Protein AF-A0A849T872-F1 (afdb_monomer)

Secondary structure (DSSP, 8-state):
---------------SS-HHHHHHHHH-HHHHHHHSSPTT---S-------

Structure (mmCIF, N/CA/C/O backbone):
data_AF-A0A849T872-F1
#
_entry.id   AF-A0A849T872-F1
#
loop_
_atom_site.group_PDB
_atom_site.id
_atom_site.type_symbol
_atom_site.label_atom_id
_atom_site.label_alt_id
_atom_site.label_comp_id
_atom_site.label_asym_id
_atom_site.label_entity_id
_atom_site.label_seq_id
_atom_site.pdbx_PDB_ins_code
_atom_site.Cartn_x
_atom_site.Cartn_y
_atom_site.Cartn_z
_atom_site.occupancy
_atom_site.B_iso_or_equiv
_atom_site.auth_seq_id
_atom_site.auth_comp_id
_atom_site.auth_asym_id
_atom_site.auth_atom_id
_atom_site.pdbx_PDB_model_num
ATOM 1 N N . MET A 1 1 ? 27.029 24.929 -16.954 1.00 41.88 1 MET A N 1
ATOM 2 C CA . MET A 1 1 ? 26.716 23.528 -16.607 1.00 41.88 1 MET A CA 1
ATOM 3 C C . MET A 1 1 ? 25.274 23.487 -16.113 1.00 41.88 1 MET A C 1
ATOM 5 O O . MET A 1 1 ? 25.017 23.837 -14.970 1.00 41.88 1 MET A O 1
ATOM 9 N N . SER A 1 2 ? 24.312 23.206 -16.987 1.00 56.94 2 SER A N 1
ATOM 10 C CA . SER A 1 2 ? 22.895 23.113 -16.615 1.00 56.94 2 SER A CA 1
ATOM 11 C C . SER A 1 2 ? 22.645 21.715 -16.050 1.00 56.94 2 SER A C 1
ATOM 13 O O . SER A 1 2 ? 22.779 20.732 -16.772 1.00 56.94 2 SER A O 1
ATOM 15 N N . ILE A 1 3 ? 22.321 21.611 -14.760 1.00 66.19 3 ILE A N 1
ATOM 16 C CA . ILE A 1 3 ? 21.812 20.363 -14.178 1.00 66.19 3 ILE A CA 1
ATOM 17 C C . ILE A 1 3 ? 20.464 20.091 -14.853 1.00 66.19 3 ILE A C 1
ATOM 19 O O . ILE A 1 3 ? 19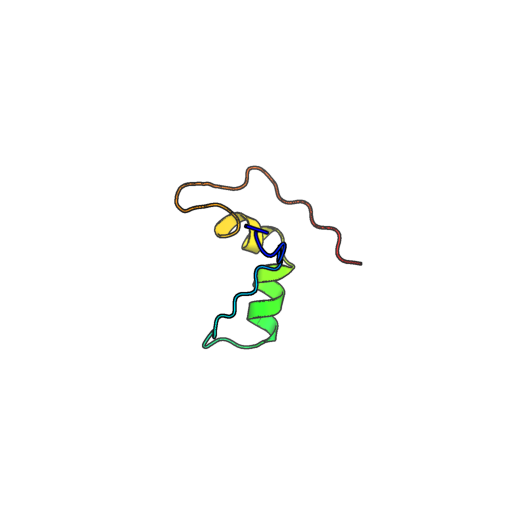.563 20.930 -14.785 1.00 66.19 3 ILE A O 1
ATOM 23 N N . ALA A 1 4 ? 20.324 18.952 -15.527 1.00 64.88 4 ALA A N 1
ATOM 24 C CA . ALA A 1 4 ? 19.037 18.528 -16.058 1.00 64.88 4 ALA A CA 1
ATOM 25 C C . ALA A 1 4 ? 18.049 18.367 -14.888 1.00 64.88 4 ALA A C 1
ATOM 27 O O . ALA A 1 4 ? 18.224 17.502 -14.032 1.00 64.88 4 ALA A O 1
ATOM 28 N N . LYS A 1 5 ? 17.024 19.22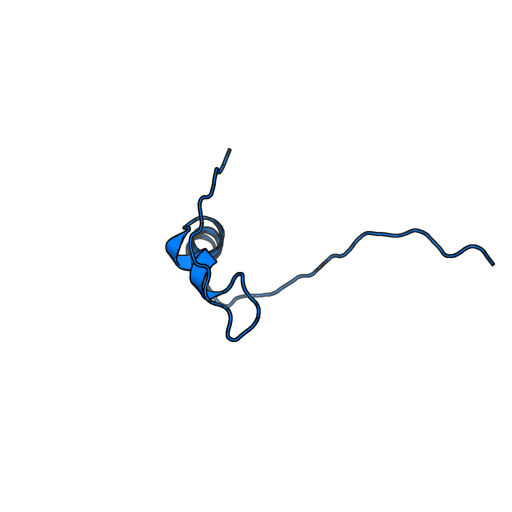5 -14.822 1.00 69.62 5 LYS A N 1
ATOM 29 C CA . LYS A 1 5 ? 15.909 19.084 -13.877 1.00 69.62 5 LYS A CA 1
ATOM 30 C C . LYS A 1 5 ? 14.967 18.000 -14.396 1.00 69.62 5 LYS A C 1
ATOM 32 O O . LYS A 1 5 ? 13.975 18.314 -15.043 1.00 69.62 5 LYS A O 1
ATOM 37 N N . ASN A 1 6 ? 15.278 16.740 -14.112 1.00 75.88 6 ASN A N 1
ATOM 38 C CA . ASN A 1 6 ? 14.279 15.679 -14.156 1.00 75.88 6 ASN A CA 1
ATOM 39 C C . ASN A 1 6 ? 14.032 15.204 -12.720 1.00 7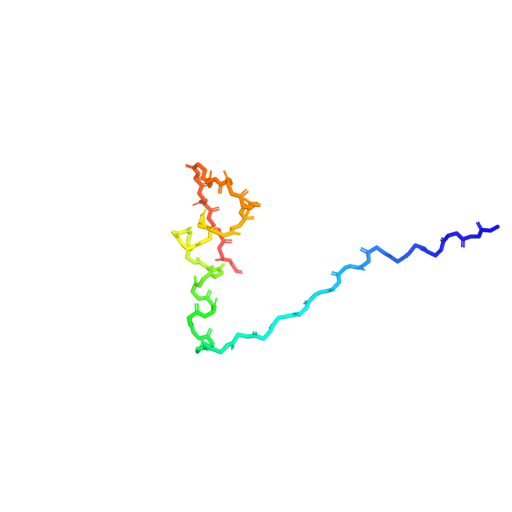5.88 6 ASN A C 1
ATOM 41 O O . ASN A 1 6 ? 14.894 14.566 -12.125 1.00 75.88 6 ASN A O 1
ATOM 45 N N . THR A 1 7 ? 12.895 15.594 -12.139 1.00 87.50 7 THR A N 1
ATOM 46 C CA . THR A 1 7 ? 12.502 15.280 -10.749 1.00 87.50 7 THR A CA 1
ATOM 47 C C . THR A 1 7 ? 11.582 14.062 -10.665 1.00 87.50 7 THR A C 1
ATOM 49 O O . THR A 1 7 ? 10.865 13.894 -9.682 1.00 87.50 7 THR A O 1
ATOM 52 N N . GLU A 1 8 ? 11.552 13.240 -11.710 1.00 90.25 8 GLU A N 1
ATOM 53 C CA . GLU A 1 8 ? 10.736 12.034 -11.755 1.00 90.25 8 GLU A CA 1
ATOM 54 C C . GLU A 1 8 ? 11.492 10.856 -11.132 1.00 90.25 8 GLU A C 1
ATOM 56 O O . GLU A 1 8 ? 12.625 10.555 -11.511 1.00 90.25 8 GLU A O 1
ATOM 61 N N . LEU A 1 9 ? 10.844 10.180 -10.182 1.00 88.81 9 LEU A N 1
ATOM 62 C CA . LEU A 1 9 ? 11.308 8.924 -9.606 1.00 88.81 9 LEU A CA 1
ATOM 63 C C . LEU A 1 9 ? 10.282 7.838 -9.925 1.00 88.81 9 LEU 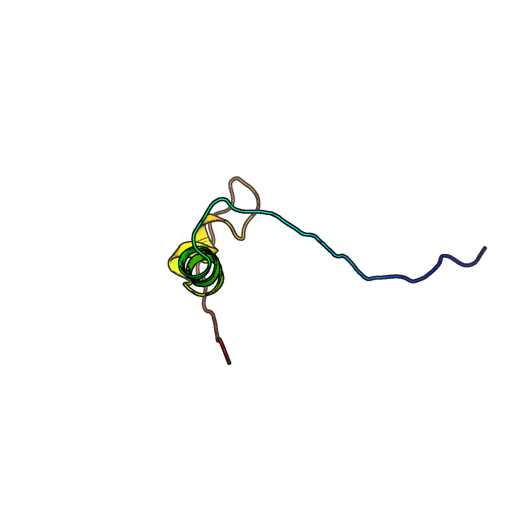A C 1
ATOM 65 O O . LEU A 1 9 ? 9.151 7.894 -9.446 1.00 88.81 9 LEU A O 1
ATOM 69 N N . SER A 1 10 ? 10.691 6.836 -10.697 1.00 93.25 10 SER A N 1
ATOM 70 C CA . SER A 1 10 ? 9.881 5.659 -11.000 1.00 93.25 10 SER A CA 1
ATOM 71 C C . SER A 1 10 ? 10.506 4.409 -10.384 1.00 93.25 10 SER A C 1
ATOM 73 O O . SER A 1 10 ? 11.726 4.245 -10.337 1.00 93.25 10 SER A O 1
ATOM 75 N N . PHE A 1 11 ? 9.663 3.513 -9.875 1.00 93.50 11 PHE A N 1
ATOM 76 C CA . PHE A 1 11 ? 10.094 2.207 -9.396 1.00 93.50 11 PHE A CA 1
ATOM 77 C C . PHE A 1 11 ? 9.062 1.147 -9.760 1.00 93.50 11 PHE A C 1
ATOM 79 O O . PHE A 1 11 ? 7.868 1.411 -9.884 1.00 93.50 11 PHE A O 1
ATOM 86 N N . SER A 1 12 ? 9.534 -0.081 -9.936 1.00 95.31 12 SER A N 1
ATOM 87 C CA . SER A 1 12 ? 8.678 -1.232 -10.190 1.00 95.31 12 SER A CA 1
ATOM 88 C C . SER A 1 12 ? 9.141 -2.414 -9.354 1.00 95.31 12 SER A C 1
ATOM 90 O O . SER A 1 12 ? 10.331 -2.573 -9.046 1.00 95.31 12 SER A O 1
ATOM 92 N N . ARG A 1 13 ? 8.171 -3.224 -8.939 1.00 93.44 13 ARG A N 1
ATOM 93 C CA . ARG A 1 13 ? 8.366 -4.459 -8.184 1.00 93.44 13 ARG A CA 1
ATOM 94 C C . ARG A 1 13 ? 7.395 -5.500 -8.719 1.00 93.44 13 ARG A C 1
ATOM 96 O O . ARG A 1 13 ? 6.258 -5.171 -9.043 1.00 93.44 13 ARG A O 1
ATOM 103 N N . VAL A 1 14 ? 7.868 -6.737 -8.816 1.00 96.62 14 VAL A N 1
ATOM 104 C CA . VAL A 1 14 ? 7.050 -7.891 -9.189 1.00 96.62 14 VAL A CA 1
ATOM 105 C C . VAL A 1 14 ? 6.772 -8.677 -7.920 1.00 96.62 14 VAL A C 1
ATOM 107 O O . VAL A 1 14 ? 7.695 -8.967 -7.161 1.00 96.62 14 VAL A O 1
ATOM 110 N N . PHE A 1 15 ? 5.503 -8.994 -7.696 1.00 96.00 15 PHE A N 1
ATOM 111 C CA . PHE A 1 15 ? 5.058 -9.804 -6.572 1.00 96.00 15 PHE A CA 1
ATOM 112 C C . PHE A 1 15 ? 4.470 -11.103 -7.106 1.00 96.00 15 PHE A C 1
ATOM 114 O O . PHE A 1 15 ? 3.615 -11.070 -7.991 1.00 96.00 15 PHE A O 1
ATOM 121 N N . ASP A 1 16 ? 4.898 -12.228 -6.540 1.00 97.88 16 ASP A N 1
ATOM 122 C CA . ASP A 1 16 ? 4.254 -13.524 -6.749 1.00 97.88 16 ASP A CA 1
ATOM 123 C C . ASP A 1 16 ? 3.004 -13.621 -5.860 1.00 97.88 16 ASP A C 1
ATOM 125 O O . ASP A 1 16 ? 2.969 -14.300 -4.836 1.00 97.88 16 ASP A O 1
ATOM 129 N N . ALA A 1 17 ? 2.008 -12.795 -6.180 1.00 96.81 17 ALA A N 1
ATOM 130 C CA . ALA A 1 17 ? 0.772 -12.677 -5.422 1.00 96.81 17 ALA A CA 1
ATOM 131 C C . ALA A 1 17 ? -0.396 -12.271 -6.336 1.00 96.81 17 ALA A C 1
ATOM 133 O O . ALA A 1 17 ? -0.204 -11.534 -7.308 1.00 96.81 17 ALA A O 1
ATOM 134 N N . PRO A 1 18 ? -1.640 -12.676 -6.018 1.00 97.94 18 PRO A N 1
ATOM 135 C CA . PRO A 1 18 ? -2.810 -12.241 -6.771 1.00 97.94 18 PRO A CA 1
ATOM 136 C C . PRO A 1 18 ? -2.982 -10.716 -6.753 1.00 97.94 18 PRO A C 1
ATOM 138 O O . PRO A 1 18 ? -2.858 -10.081 -5.704 1.00 97.94 18 PRO A O 1
ATOM 141 N N . ARG A 1 19 ? -3.392 -10.128 -7.888 1.00 96.50 19 ARG A N 1
ATOM 142 C CA . ARG A 1 19 ? -3.639 -8.675 -8.026 1.00 96.50 19 ARG A CA 1
ATOM 143 C C . ARG A 1 19 ? -4.532 -8.111 -6.920 1.00 96.50 19 ARG A C 1
ATOM 145 O O . ARG A 1 19 ? -4.273 -7.026 -6.415 1.00 96.50 19 ARG A O 1
ATOM 152 N N . ALA A 1 20 ? -5.587 -8.841 -6.555 1.00 97.31 20 ALA A N 1
ATOM 153 C CA . ALA A 1 20 ? -6.530 -8.414 -5.524 1.00 97.31 20 ALA A CA 1
ATOM 154 C C . ALA A 1 20 ? -5.871 -8.283 -4.141 1.00 97.31 20 ALA A C 1
ATOM 156 O O . ALA A 1 20 ? -6.205 -7.369 -3.392 1.00 97.31 20 ALA A O 1
ATOM 157 N N . LEU A 1 21 ? -4.913 -9.159 -3.822 1.00 95.94 21 LEU A N 1
ATOM 158 C CA . LEU A 1 21 ? -4.181 -9.107 -2.560 1.00 95.94 21 LEU A CA 1
ATOM 159 C C . LEU A 1 21 ? -3.201 -7.933 -2.540 1.00 95.94 21 LEU A C 1
ATOM 161 O O . LEU A 1 21 ? -3.153 -7.204 -1.554 1.00 95.94 21 LEU A O 1
ATOM 165 N N . VAL A 1 22 ? -2.481 -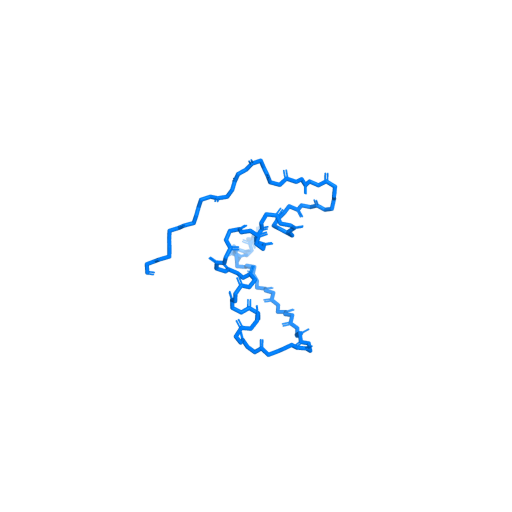7.712 -3.646 1.00 95.88 22 VAL A N 1
ATOM 166 C CA . VAL A 1 22 ? -1.603 -6.542 -3.790 1.00 95.88 22 VAL A CA 1
ATOM 167 C C . VAL A 1 22 ? -2.422 -5.264 -3.643 1.00 95.88 22 VAL A C 1
ATOM 169 O O . VAL A 1 22 ? -2.066 -4.414 -2.842 1.00 95.88 22 VAL A O 1
ATOM 172 N N . TRP A 1 23 ? -3.566 -5.153 -4.323 1.00 94.88 23 TRP A N 1
ATOM 173 C CA . TRP A 1 23 ? -4.457 -4.003 -4.168 1.00 94.88 23 TRP A CA 1
ATOM 174 C C . TRP A 1 23 ? -4.875 -3.791 -2.710 1.00 94.88 23 TRP A C 1
ATOM 176 O O . TRP A 1 23 ? -4.715 -2.693 -2.187 1.00 94.88 23 TRP A O 1
ATOM 186 N N . LYS A 1 24 ? -5.312 -4.855 -2.022 1.00 94.62 24 LYS A N 1
ATOM 187 C CA . LYS A 1 24 ? -5.696 -4.785 -0.607 1.00 94.62 24 LYS A CA 1
ATOM 188 C C . LYS A 1 24 ? -4.559 -4.263 0.274 1.00 94.62 24 LYS A C 1
ATOM 190 O O . LYS A 1 24 ? -4.810 -3.405 1.114 1.00 94.62 24 LYS A O 1
ATOM 195 N N . ALA A 1 25 ? -3.325 -4.713 0.047 1.00 93.81 25 ALA A N 1
ATOM 196 C CA . ALA A 1 25 ? -2.153 -4.249 0.790 1.00 93.81 25 ALA A CA 1
ATOM 197 C C . ALA A 1 25 ? -1.889 -2.738 0.644 1.00 93.81 25 ALA A C 1
ATOM 199 O O . ALA A 1 25 ? -1.248 -2.162 1.519 1.00 93.81 25 ALA A O 1
ATOM 200 N N . TRP A 1 26 ? -2.395 -2.112 -0.426 1.00 92.12 26 TRP A N 1
ATOM 201 C CA . TRP A 1 26 ? -2.282 -0.677 -0.707 1.00 92.12 26 TRP A CA 1
ATOM 202 C C . TRP A 1 26 ? -3.526 0.146 -0.345 1.00 92.12 26 TRP A C 1
ATOM 204 O O . TRP A 1 26 ? -3.466 1.370 -0.387 1.00 92.12 26 TRP A O 1
ATOM 214 N N . THR A 1 27 ? -4.655 -0.483 -0.020 1.00 93.06 27 THR A N 1
ATOM 215 C CA . THR A 1 27 ? -5.925 0.226 0.236 1.00 93.06 27 THR A CA 1
ATOM 216 C C . THR A 1 27 ? -6.503 -0.010 1.621 1.00 93.06 27 THR A C 1
ATOM 218 O O . THR A 1 27 ? -7.350 0.756 2.070 1.00 93.06 27 THR A O 1
ATOM 221 N N . ASP A 1 28 ? -6.094 -1.086 2.285 1.00 92.50 28 ASP A N 1
ATOM 222 C CA . ASP A 1 28 ? -6.522 -1.405 3.640 1.00 92.50 28 ASP A CA 1
ATOM 223 C C . ASP A 1 28 ? -5.547 -0.762 4.646 1.00 92.50 28 ASP A C 1
ATOM 225 O O . ASP A 1 28 ? -4.365 -1.131 4.659 1.00 92.50 28 ASP A O 1
ATOM 229 N N . PRO A 1 29 ? -6.007 0.173 5.504 1.00 90.25 29 PRO A N 1
ATOM 230 C CA . PRO A 1 29 ? -5.150 0.848 6.476 1.00 90.25 29 PRO A CA 1
ATOM 231 C C . PRO A 1 29 ? -4.380 -0.120 7.378 1.00 90.25 29 PRO A C 1
ATOM 233 O O . PRO A 1 29 ? -3.203 0.104 7.645 1.00 90.25 29 PRO A O 1
ATOM 236 N N . SER A 1 30 ? -5.005 -1.239 7.765 1.00 88.81 30 SER A N 1
ATOM 237 C CA . SER A 1 30 ? -4.382 -2.247 8.631 1.00 88.81 30 SER A CA 1
ATOM 238 C C . SER A 1 30 ? -3.180 -2.943 7.986 1.00 88.81 30 SER A C 1
ATOM 240 O O . SER A 1 30 ? -2.293 -3.427 8.690 1.00 88.81 30 SER A O 1
ATOM 242 N N . HIS A 1 31 ? -3.139 -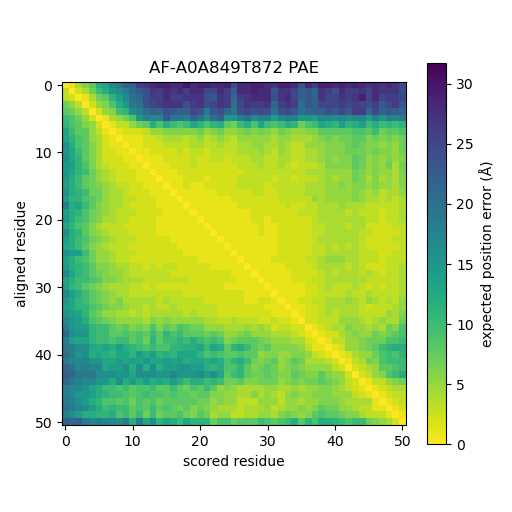2.998 6.651 1.00 91.00 31 HIS A N 1
ATOM 243 C CA . HIS A 1 31 ? -2.003 -3.541 5.911 1.00 91.00 31 HIS A CA 1
ATOM 244 C C . HIS A 1 31 ? -0.940 -2.466 5.692 1.00 91.00 31 HIS A C 1
ATOM 246 O O . HIS A 1 31 ? 0.237 -2.733 5.912 1.00 91.00 31 HIS A O 1
ATOM 252 N N . ILE A 1 32 ? -1.341 -1.251 5.306 1.00 90.25 32 ILE A N 1
ATOM 253 C CA . ILE A 1 32 ? -0.430 -0.117 5.076 1.00 90.25 32 ILE A CA 1
ATOM 254 C C . ILE A 1 32 ? 0.420 0.178 6.320 1.00 90.25 32 ILE A C 1
ATOM 256 O O . ILE A 1 32 ? 1.633 0.353 6.199 1.00 90.25 32 ILE A O 1
ATOM 260 N N . GLU A 1 33 ? -0.175 0.165 7.517 1.00 87.56 33 GLU A N 1
ATOM 261 C CA . GLU A 1 33 ? 0.526 0.428 8.789 1.00 87.56 33 GLU A CA 1
ATOM 262 C C . GLU A 1 33 ? 1.737 -0.483 9.030 1.00 87.56 33 GLU A C 1
ATOM 264 O O . GLU A 1 33 ? 2.674 -0.085 9.725 1.00 87.56 33 GLU A O 1
ATOM 269 N N . GLN A 1 34 ? 1.737 -1.684 8.446 1.00 86.75 34 GLN A N 1
ATOM 270 C CA . GLN A 1 34 ? 2.778 -2.689 8.659 1.00 86.75 34 GLN A CA 1
ATOM 271 C C . GLN A 1 34 ? 4.035 -2.452 7.819 1.00 86.75 34 GLN A C 1
ATOM 273 O O . GLN A 1 34 ? 5.106 -2.917 8.201 1.00 86.75 34 GLN A O 1
ATOM 278 N N . TRP A 1 35 ? 3.925 -1.781 6.668 1.00 86.94 35 TRP A N 1
ATOM 279 C CA . TRP A 1 35 ? 5.027 -1.714 5.695 1.00 86.94 35 TRP A CA 1
ATOM 280 C C . TRP A 1 35 ? 5.310 -0.318 5.135 1.00 86.94 35 TRP A C 1
ATOM 282 O O . TRP A 1 35 ? 6.349 -0.123 4.510 1.00 86.94 35 TRP A O 1
ATOM 292 N N . TRP A 1 36 ? 4.431 0.664 5.355 1.00 85.06 36 TRP A N 1
ATOM 293 C CA . TRP A 1 36 ? 4.618 2.029 4.847 1.00 85.06 36 TRP A CA 1
ATOM 294 C C . TRP A 1 36 ? 5.850 2.732 5.434 1.00 85.06 36 TRP A C 1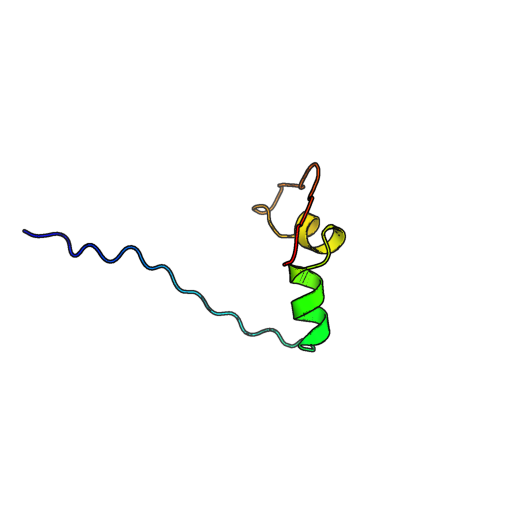
ATOM 296 O O . TRP A 1 36 ? 6.453 3.596 4.798 1.00 85.06 36 TRP A O 1
ATOM 306 N N . GLY A 1 37 ? 6.216 2.378 6.667 1.00 83.56 37 GLY A N 1
ATOM 307 C CA . GLY A 1 37 ? 7.386 2.916 7.346 1.00 83.56 37 GLY A CA 1
ATOM 308 C C . GLY A 1 37 ? 8.684 2.190 6.977 1.00 83.56 37 GLY A C 1
ATOM 309 O O . GLY A 1 37 ? 8.659 1.029 6.568 1.00 83.56 37 GLY A O 1
ATOM 310 N N . PRO A 1 38 ? 9.849 2.838 7.164 1.00 82.81 38 PRO A N 1
ATOM 311 C CA . PRO A 1 38 ? 11.121 2.128 7.135 1.00 82.81 38 PRO A CA 1
ATOM 312 C C . PRO A 1 38 ? 11.142 1.034 8.212 1.00 82.81 38 PRO A C 1
ATOM 314 O O . PRO A 1 38 ? 10.437 1.119 9.216 1.00 82.81 38 PRO A O 1
ATOM 317 N N . ASN A 1 39 ? 11.972 0.009 8.017 1.00 80.50 39 ASN A N 1
ATOM 318 C CA . ASN A 1 39 ? 12.071 -1.104 8.961 1.00 80.50 39 ASN A CA 1
ATOM 319 C C . ASN A 1 39 ? 12.328 -0.598 10.399 1.00 80.50 39 ASN A C 1
ATOM 321 O O . ASN A 1 39 ? 13.229 0.212 10.617 1.00 80.50 39 ASN A O 1
ATOM 325 N N . GLY A 1 40 ? 11.525 -1.062 11.360 1.00 77.31 40 GLY A N 1
ATOM 326 C CA . GLY A 1 40 ? 11.536 -0.600 12.753 1.00 77.31 40 GLY A CA 1
ATOM 327 C C . GLY A 1 40 ? 10.582 0.562 13.062 1.00 77.31 40 GLY A C 1
ATOM 328 O O . GLY A 1 40 ? 10.460 0.943 14.224 1.00 77.31 40 GLY A O 1
ATOM 329 N N . PHE A 1 41 ? 9.883 1.107 12.063 1.00 77.50 41 PHE A N 1
ATOM 330 C CA . PHE A 1 41 ? 8.809 2.080 12.256 1.00 77.50 41 PHE A CA 1
ATOM 331 C C . PHE A 1 41 ? 7.446 1.381 12.265 1.00 77.50 41 PHE A C 1
ATOM 333 O O . PHE A 1 41 ? 7.150 0.568 11.394 1.00 77.50 41 PHE A O 1
ATOM 340 N N . THR A 1 42 ? 6.594 1.721 13.229 1.00 71.50 42 THR A N 1
ATOM 341 C CA . THR A 1 42 ? 5.190 1.290 13.262 1.00 71.50 42 THR A CA 1
ATOM 342 C C . THR A 1 42 ? 4.318 2.527 13.120 1.00 71.50 42 THR A C 1
ATOM 344 O O . THR A 1 42 ? 4.478 3.485 13.881 1.00 71.50 42 THR A O 1
ATOM 347 N N . GLY A 1 43 ? 3.420 2.536 12.132 1.00 69.81 43 GLY A N 1
ATOM 348 C CA . GLY A 1 43 ? 2.464 3.629 11.974 1.00 69.81 43 GLY A CA 1
ATOM 349 C C . GLY A 1 43 ? 1.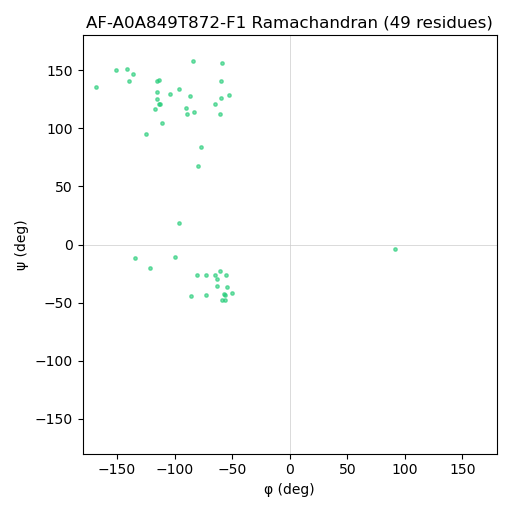589 3.747 13.222 1.00 69.81 43 GLY A C 1
ATOM 350 O O . GLY A 1 43 ? 0.989 2.767 13.643 1.00 69.81 43 GLY A O 1
ATOM 351 N N . GLN A 1 44 ? 1.523 4.932 13.836 1.00 68.88 44 GL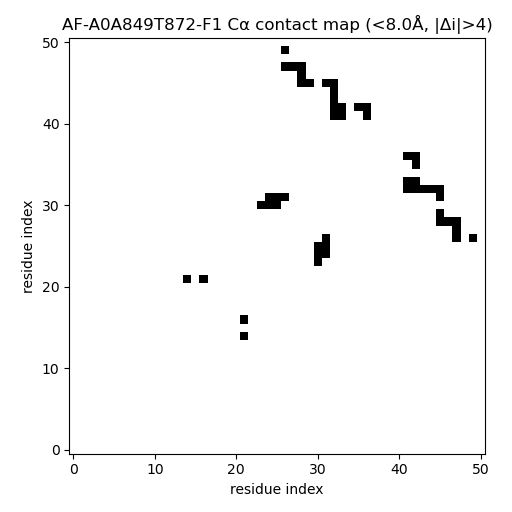N A N 1
ATOM 352 C CA . GLN A 1 44 ? 0.678 5.141 15.023 1.00 68.88 44 GLN A CA 1
ATOM 353 C C . GLN A 1 44 ? -0.820 5.181 14.674 1.00 68.88 44 GLN A C 1
ATOM 355 O O . GLN A 1 44 ? -1.658 4.892 15.523 1.00 68.88 44 GLN A O 1
ATOM 360 N N . SER A 1 45 ? -1.144 5.558 13.433 1.00 75.62 45 SER A N 1
ATOM 361 C CA . SER A 1 45 ? -2.487 5.514 12.856 1.00 75.62 45 SER A CA 1
ATOM 362 C C . SER A 1 45 ? -2.424 5.753 11.347 1.00 75.62 45 SER A C 1
ATOM 364 O O . SER A 1 45 ? -1.788 6.722 10.917 1.00 75.62 45 SER A O 1
ATOM 366 N N . CYS A 1 46 ? -3.151 4.974 10.554 1.00 79.44 46 CYS A N 1
ATOM 367 C CA . CYS A 1 46 ? -3.405 5.261 9.146 1.00 79.44 46 CYS A CA 1
ATOM 368 C C . CYS A 1 46 ? -4.887 5.548 8.907 1.00 79.44 46 CYS A C 1
ATOM 370 O O . CYS A 1 46 ? -5.760 4.708 9.114 1.00 79.44 46 CYS A O 1
ATOM 372 N N . LYS A 1 47 ? -5.174 6.744 8.387 1.00 82.56 47 LYS A N 1
ATOM 373 C CA . LYS A 1 47 ? -6.473 7.083 7.805 1.00 82.56 47 LYS A CA 1
ATOM 374 C C . LYS A 1 47 ? -6.283 7.287 6.310 1.00 82.56 47 LYS A C 1
ATOM 376 O O . LYS A 1 47 ? -5.510 8.150 5.905 1.00 82.56 47 LYS A O 1
ATOM 381 N N . MET A 1 48 ? -6.988 6.498 5.508 1.00 84.31 48 MET A N 1
ATOM 382 C CA . MET A 1 48 ? -6.934 6.572 4.050 1.00 84.31 48 MET A CA 1
ATOM 383 C C . MET A 1 48 ? -8.289 6.990 3.499 1.00 84.31 48 MET A C 1
ATOM 385 O O . MET A 1 48 ? -9.330 6.563 3.993 1.00 84.31 48 MET A O 1
ATOM 389 N N . ASP A 1 49 ? -8.255 7.838 2.480 1.00 84.75 49 ASP A N 1
ATOM 390 C CA . ASP A 1 49 ? -9.431 8.335 1.779 1.00 84.75 49 ASP A CA 1
ATOM 391 C C . ASP A 1 49 ? -9.247 8.035 0.292 1.00 84.75 49 ASP A C 1
ATOM 393 O O . ASP A 1 49 ? -8.529 8.738 -0.419 1.00 84.75 49 ASP A O 1
ATOM 397 N N . LEU A 1 50 ? -9.811 6.906 -0.131 1.00 79.38 50 LEU A N 1
ATOM 398 C CA . LEU A 1 50 ? -9.738 6.417 -1.501 1.00 79.38 50 LEU A CA 1
ATOM 399 C C . LEU A 1 50 ? -10.926 7.011 -2.266 1.00 79.38 50 LEU A C 1
ATOM 401 O O . LEU A 1 50 ? -12.073 6.681 -1.959 1.00 79.38 50 LEU A O 1
ATOM 405 N N . ARG A 1 51 ? -10.658 7.897 -3.227 1.00 77.88 51 ARG A N 1
ATOM 406 C CA . ARG A 1 51 ? -11.659 8.500 -4.120 1.00 77.88 51 ARG A CA 1
ATOM 407 C C . ARG A 1 51 ? -11.342 8.217 -5.576 1.00 77.88 51 ARG A C 1
ATOM 409 O O . ARG A 1 51 ? -10.137 8.100 -5.890 1.00 77.88 51 ARG A O 1
#

pLDDT: mean 84.94, std 11.65, range [41.88, 97.94]

Radius of gyration: 15.66 Å; Cα contacts (8 Å, |Δi|>4): 26; chains: 1; bounding box: 38×37×32 Å

Mean predicted aligned error: 7.23 Å

Sequence (51 aa):
MSIAKNTELSFSRVFDAPRALVWKAWTDPSHIEQWWGPNGFTGQSCKMDLR

Foldseek 3Di:
DDDPPDPDDDDDDDDPDDPVVVVCCVQPFVNCQVPVDDPPDGDPGDDDDDD

Solvent-accessible surface area (backbone atoms only — not comparable to full-atom values): 3716 Å² total; per-residue (Å²): 136,83,78,82,88,73,91,78,85,87,86,86,84,88,69,102,63,60,68,71,57,57,50,43,45,77,71,36,44,82,46,33,35,72,61,76,44,62,94,93,48,72,58,92,75,65,86,82,87,90,127